Protein AF-A0A1V4T062-F1 (afdb_monomer)

Secondary structure (DSSP, 8-state):
-HHHHHHHHHHSSS---PPPHHHHTTS-S-EEEETTEEEETTPPP--HHHHSEES------TT-EEEEE-GGGS-SSSSB----EEEE--SSEEEETT-EEEE-STTTTTTT-EEE--SS-TT-EEEE-TTEEEEE--SSS-HHHHHHHHT-HHHHHHT-

Nearest PDB structures (foldseek):
  3okg-assembly3_A  TM=7.855E-01  e=4.474E-04  Caldanaerobacter subterraneus subsp. tengcongensis MB4
  5ybb-assembly1_G  TM=7.893E-01  e=7.787E-04  Caldanaerobacter subterraneus subsp. tengcongensis MB4
  7vru-assembly1_C  TM=7.462E-01  e=2.669E-03  Aquipseudomonas alcaligenes
  8vsr-assembly1_D  TM=6.069E-01  e=4.108E-03  Streptococcus pyogenes MGAS315
  2y7h-assembly1_A  TM=6.424E-01  e=4.537E-02  Escherichia coli

Structure (mmCIF, N/CA/C/O backbone):
data_AF-A0A1V4T062-F1
#
_entry.id   AF-A0A1V4T062-F1
#
loop_
_atom_site.group_PDB
_atom_site.id
_atom_site.type_symbol
_atom_site.label_atom_id
_atom_site.label_alt_id
_atom_site.label_comp_id
_atom_site.label_asym_id
_atom_site.label_entity_id
_atom_site.label_seq_id
_atom_site.pdbx_PDB_ins_code
_atom_site.Cartn_x
_atom_site.Cartn_y
_atom_site.Cartn_z
_atom_site.occupancy
_atom_site.B_iso_or_equiv
_atom_site.auth_seq_id
_atom_site.auth_comp_id
_atom_site.auth_asym_id
_atom_site.auth_atom_id
_atom_site.pdbx_PDB_model_num
ATOM 1 N N . GLU A 1 1 ? 27.749 0.751 -28.723 1.00 50.78 1 GLU A N 1
ATOM 2 C CA . GLU A 1 1 ? 29.037 0.107 -28.390 1.00 50.78 1 GLU A CA 1
ATOM 3 C C . GLU A 1 1 ? 29.006 -0.650 -27.051 1.00 50.78 1 GLU A C 1
ATOM 5 O O . GLU A 1 1 ? 28.804 -1.858 -27.088 1.00 50.78 1 GLU A O 1
ATOM 10 N N . GLN A 1 2 ? 29.056 -0.002 -25.874 1.00 43.06 2 GLN A N 1
ATOM 11 C CA . GLN A 1 2 ? 29.143 -0.700 -24.564 1.00 43.06 2 GLN A CA 1
ATOM 12 C C . GLN A 1 2 ? 27.996 -1.687 -24.244 1.00 43.06 2 GLN A C 1
ATOM 14 O O . GLN A 1 2 ? 28.253 -2.774 -23.737 1.00 43.06 2 GLN A O 1
ATOM 19 N N . ARG A 1 3 ? 26.733 -1.378 -24.582 1.00 51.94 3 ARG A N 1
ATOM 20 C CA . ARG A 1 3 ? 25.591 -2.298 -24.350 1.00 51.94 3 ARG A CA 1
ATOM 21 C C . ARG A 1 3 ? 25.576 -3.517 -25.284 1.00 51.94 3 ARG A C 1
ATOM 23 O O . ARG A 1 3 ? 25.078 -4.572 -24.901 1.00 51.94 3 ARG A O 1
ATOM 30 N N . LYS A 1 4 ? 26.135 -3.389 -26.497 1.00 49.31 4 LYS A N 1
ATOM 31 C CA . LYS A 1 4 ? 26.318 -4.516 -27.431 1.00 49.31 4 LYS A CA 1
ATOM 32 C C . LYS A 1 4 ? 27.382 -5.473 -26.894 1.00 49.31 4 LYS A C 1
ATOM 34 O O . LYS A 1 4 ? 27.149 -6.673 -26.903 1.00 49.31 4 LYS A O 1
ATOM 39 N N . ALA A 1 5 ? 28.476 -4.934 -26.352 1.00 47.94 5 ALA A N 1
ATOM 40 C CA . ALA A 1 5 ? 29.515 -5.713 -25.679 1.00 47.94 5 ALA A CA 1
ATOM 41 C C . ALA A 1 5 ? 28.997 -6.402 -24.401 1.00 47.94 5 ALA A C 1
ATOM 43 O O . ALA A 1 5 ? 29.297 -7.567 -24.176 1.00 47.94 5 ALA A O 1
ATOM 44 N N . LEU A 1 6 ? 28.140 -5.735 -23.613 1.00 53.28 6 LEU A N 1
ATOM 45 C CA . LEU A 1 6 ? 27.517 -6.334 -22.424 1.00 53.28 6 LEU A CA 1
ATOM 46 C C . LEU A 1 6 ? 26.553 -7.485 -22.777 1.00 53.28 6 LEU A C 1
ATOM 48 O O . LEU A 1 6 ? 26.544 -8.509 -22.103 1.00 53.28 6 LEU A O 1
ATOM 52 N N . ARG A 1 7 ? 25.777 -7.348 -23.865 1.00 51.81 7 ARG A N 1
ATOM 53 C CA . ARG A 1 7 ? 24.938 -8.435 -24.409 1.00 51.81 7 ARG A CA 1
ATOM 54 C C . ARG A 1 7 ? 25.773 -9.582 -24.982 1.00 51.81 7 ARG A C 1
ATOM 56 O O . ARG A 1 7 ? 25.385 -10.731 -24.810 1.00 51.81 7 ARG A O 1
ATOM 63 N N . LEU A 1 8 ? 26.906 -9.292 -25.624 1.00 50.72 8 LEU A N 1
ATOM 64 C CA . LEU A 1 8 ? 27.827 -10.323 -26.114 1.00 50.72 8 LEU A CA 1
ATOM 65 C C . LEU A 1 8 ? 28.462 -11.108 -24.952 1.00 50.72 8 LEU A C 1
ATOM 67 O O . LEU A 1 8 ? 28.535 -12.327 -25.009 1.00 50.72 8 LEU A O 1
ATOM 71 N N . ASN A 1 9 ? 28.824 -10.426 -23.862 1.00 53.19 9 ASN A N 1
ATOM 72 C CA . ASN A 1 9 ? 29.382 -11.065 -22.666 1.00 53.19 9 ASN A CA 1
ATOM 73 C C . ASN A 1 9 ? 28.344 -11.870 -21.866 1.00 53.19 9 ASN A C 1
ATOM 75 O O . ASN A 1 9 ? 28.709 -12.834 -21.214 1.00 53.19 9 ASN A O 1
ATOM 79 N N . ALA A 1 10 ? 27.057 -11.508 -21.920 1.00 54.12 10 ALA A N 1
ATOM 80 C CA . ALA A 1 10 ? 25.976 -12.281 -21.294 1.00 54.12 10 ALA A CA 1
ATOM 81 C C . ALA A 1 10 ? 25.499 -13.478 -22.144 1.00 54.12 10 ALA A C 1
ATOM 83 O O . ALA A 1 10 ? 24.711 -14.296 -21.676 1.00 54.12 10 ALA A O 1
ATOM 84 N N . THR A 1 11 ? 25.930 -13.552 -23.406 1.00 53.94 11 THR A N 1
ATOM 85 C CA . THR A 1 11 ? 25.586 -14.633 -24.347 1.00 53.94 11 THR A CA 1
ATOM 86 C C . THR A 1 11 ? 26.755 -15.585 -24.606 1.00 53.94 11 THR A C 1
ATOM 88 O O . THR A 1 11 ? 26.573 -16.593 -25.287 1.00 53.94 11 THR A O 1
ATOM 91 N N . GLY A 1 12 ? 27.934 -15.289 -24.050 1.00 55.28 12 GLY A N 1
ATOM 92 C CA . GLY A 1 12 ? 29.118 -16.136 -24.089 1.00 55.28 12 GLY A CA 1
ATOM 93 C C . GLY A 1 12 ? 29.298 -16.889 -22.775 1.00 55.28 12 GLY A C 1
ATOM 94 O O . GLY A 1 12 ? 29.500 -16.266 -21.742 1.00 55.28 12 GLY A O 1
ATOM 95 N N . GLU A 1 13 ? 29.268 -18.217 -22.886 1.00 55.22 13 GLU A N 1
ATOM 96 C CA . GLU A 1 13 ? 29.555 -19.237 -21.865 1.00 55.22 13 GLU A CA 1
ATOM 97 C C . GLU A 1 13 ? 28.408 -19.531 -20.869 1.00 55.22 13 GLU A C 1
ATOM 99 O O . GLU A 1 13 ? 28.089 -18.774 -19.960 1.00 55.22 13 GLU A O 1
ATOM 104 N N . ASP A 1 14 ? 27.799 -20.701 -21.103 1.00 56.97 14 ASP A N 1
ATOM 105 C CA . ASP A 1 14 ? 26.841 -21.461 -20.292 1.00 56.97 14 ASP A CA 1
ATOM 106 C C . ASP A 1 14 ? 25.381 -20.975 -20.183 1.00 56.97 14 ASP A C 1
ATOM 108 O O . ASP A 1 14 ? 24.949 -20.279 -19.269 1.00 56.97 14 ASP A O 1
ATOM 112 N N . GLY A 1 15 ? 24.545 -21.511 -21.083 1.00 62.88 15 GLY A N 1
ATOM 113 C CA . GLY A 1 15 ? 23.144 -21.813 -20.762 1.00 62.88 15 GLY A CA 1
ATOM 114 C C . GLY A 1 15 ? 22.142 -20.660 -20.814 1.00 62.88 15 GLY A C 1
ATOM 115 O O . GLY A 1 15 ? 20.989 -20.866 -20.428 1.00 62.88 15 GLY A O 1
ATOM 116 N N . TYR A 1 16 ? 22.515 -19.478 -21.318 1.00 71.75 16 TYR A N 1
ATOM 117 C CA . TYR A 1 16 ? 21.559 -18.382 -21.497 1.00 71.75 16 TYR A CA 1
ATOM 118 C C . TYR A 1 16 ? 20.459 -18.769 -22.495 1.00 71.75 16 TYR A C 1
ATOM 120 O O . TYR A 1 16 ? 20.639 -18.757 -23.715 1.00 71.75 16 TYR A O 1
ATOM 128 N N . LYS A 1 17 ? 19.283 -19.100 -21.961 1.00 81.56 17 LYS A N 1
ATOM 129 C CA . LYS A 1 17 ? 18.060 -19.281 -22.733 1.00 81.56 17 LYS A CA 1
ATOM 130 C C . LYS A 1 17 ? 17.251 -17.989 -22.618 1.00 81.56 17 LYS A C 1
ATOM 132 O O . LYS A 1 17 ? 16.820 -17.663 -21.510 1.00 81.56 17 LYS A O 1
ATOM 137 N N . PRO A 1 18 ? 17.040 -17.238 -23.716 1.00 81.50 18 PRO A N 1
ATOM 138 C CA . PRO A 1 18 ? 16.213 -16.044 -23.653 1.00 81.50 18 PRO A CA 1
ATOM 139 C C . PRO A 1 18 ? 14.804 -16.418 -23.192 1.00 81.50 18 PRO A C 1
ATOM 141 O O . PRO A 1 18 ? 14.346 -17.548 -23.399 1.00 81.50 18 PRO A O 1
ATOM 144 N N . LEU A 1 19 ? 14.104 -15.449 -22.600 1.00 87.31 19 LEU A N 1
ATOM 145 C CA . LEU A 1 19 ? 12.691 -15.622 -22.282 1.00 87.31 19 LEU A CA 1
ATOM 146 C C . LEU A 1 19 ? 11.924 -16.081 -23.538 1.00 87.31 19 LEU A C 1
ATOM 148 O O . LEU A 1 19 ? 12.264 -15.650 -24.653 1.00 87.31 19 LEU A O 1
ATOM 152 N N . PRO A 1 20 ? 10.898 -16.938 -23.380 1.00 92.94 20 PRO A N 1
ATOM 153 C CA . PRO A 1 20 ? 10.052 -17.352 -24.490 1.00 92.94 20 PRO A CA 1
ATOM 154 C C . PRO A 1 20 ? 9.576 -16.147 -25.301 1.00 92.94 20 PRO A C 1
ATOM 156 O O . PRO A 1 20 ? 9.335 -15.073 -24.751 1.00 92.94 20 PRO A O 1
ATOM 159 N N . GLU A 1 21 ? 9.442 -16.314 -26.614 1.00 90.56 21 GLU A N 1
ATOM 160 C CA . GLU A 1 21 ? 8.994 -15.239 -27.506 1.00 90.56 21 GLU A CA 1
ATOM 161 C C . GLU A 1 21 ? 7.662 -14.628 -27.058 1.00 90.56 21 GLU A C 1
ATOM 163 O O . GLU A 1 21 ? 7.538 -13.409 -27.027 1.00 90.56 21 GLU A O 1
ATOM 168 N N . SER A 1 22 ? 6.732 -15.464 -26.587 1.00 93.62 22 SER A N 1
ATOM 169 C CA . SER A 1 22 ? 5.448 -15.025 -26.035 1.00 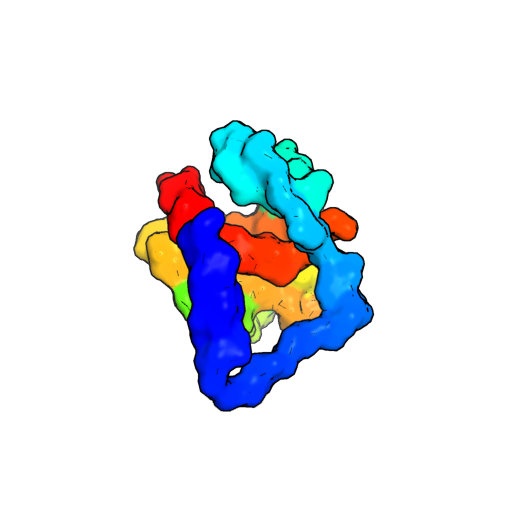93.62 22 SER A CA 1
ATOM 170 C C . SER A 1 22 ? 5.578 -14.084 -24.837 1.00 93.62 22 SER A C 1
ATOM 172 O O . SER A 1 22 ? 4.719 -13.235 -24.654 1.00 93.62 22 SER A O 1
ATOM 174 N N . VAL A 1 23 ? 6.638 -14.218 -24.034 1.00 89.56 23 VAL A N 1
ATOM 175 C CA . VAL A 1 23 ? 6.920 -13.330 -22.897 1.00 89.56 23 VAL A CA 1
ATOM 176 C C . VAL A 1 23 ? 7.648 -12.079 -23.370 1.00 89.56 23 VAL A C 1
ATOM 178 O O . VAL A 1 23 ? 7.323 -10.984 -22.930 1.00 89.56 23 VAL A O 1
ATOM 181 N N . ARG A 1 24 ? 8.617 -12.214 -24.285 1.00 88.75 24 ARG A N 1
ATOM 182 C CA . ARG A 1 24 ? 9.355 -11.065 -24.835 1.00 88.75 24 ARG A CA 1
ATOM 183 C C . ARG A 1 24 ? 8.432 -10.084 -25.552 1.00 88.75 24 ARG A C 1
ATOM 185 O O . ARG A 1 24 ? 8.609 -8.887 -25.391 1.00 88.75 24 ARG A O 1
ATOM 192 N N . ALA A 1 25 ? 7.430 -10.592 -26.267 1.00 89.88 25 ALA A N 1
ATOM 193 C CA . ALA A 1 25 ? 6.427 -9.783 -26.953 1.00 89.88 25 ALA A CA 1
ATOM 194 C C . ALA A 1 25 ? 5.520 -8.965 -26.007 1.00 89.88 25 ALA A C 1
ATOM 196 O O . ALA A 1 25 ? 4.796 -8.096 -26.481 1.00 89.88 25 ALA A O 1
ATOM 197 N N . LEU A 1 26 ? 5.544 -9.221 -24.689 1.00 88.56 26 LEU A N 1
ATOM 198 C CA . LEU A 1 26 ? 4.795 -8.434 -23.698 1.00 88.56 26 LEU A CA 1
ATOM 199 C C . LEU A 1 26 ? 5.482 -7.109 -23.335 1.00 88.56 26 LEU A C 1
ATOM 201 O O . LEU A 1 26 ? 4.872 -6.283 -22.660 1.00 88.56 26 LEU A O 1
ATOM 205 N N . PHE A 1 27 ? 6.740 -6.909 -23.738 1.00 87.94 27 PHE A N 1
ATOM 206 C CA . PHE A 1 27 ? 7.534 -5.737 -23.377 1.00 87.94 27 PHE A CA 1
ATOM 207 C C . PHE A 1 27 ? 7.974 -4.967 -24.627 1.00 87.94 27 PHE A C 1
ATOM 209 O O . PHE A 1 27 ? 8.253 -5.595 -25.650 1.00 87.94 27 PHE A O 1
ATOM 216 N N . PRO A 1 28 ? 8.100 -3.629 -24.551 1.00 89.25 28 PRO A N 1
ATOM 217 C CA . PRO A 1 28 ? 8.717 -2.844 -25.616 1.00 89.25 28 PRO A CA 1
ATOM 218 C C . PRO A 1 28 ? 10.148 -3.322 -25.895 1.00 89.25 28 PRO A C 1
ATOM 220 O O . PRO A 1 28 ? 10.895 -3.660 -24.971 1.00 89.25 28 PRO A O 1
ATOM 223 N N . ASP A 1 29 ? 10.549 -3.333 -27.165 1.00 89.38 29 ASP A N 1
ATOM 224 C CA . ASP A 1 29 ? 11.902 -3.704 -27.593 1.00 89.38 29 ASP A CA 1
ATOM 225 C C . ASP A 1 29 ? 12.846 -2.494 -27.738 1.00 89.38 29 ASP A C 1
ATOM 227 O O . ASP A 1 29 ? 14.060 -2.670 -27.911 1.00 89.38 29 ASP A O 1
ATOM 231 N N . ALA A 1 30 ? 12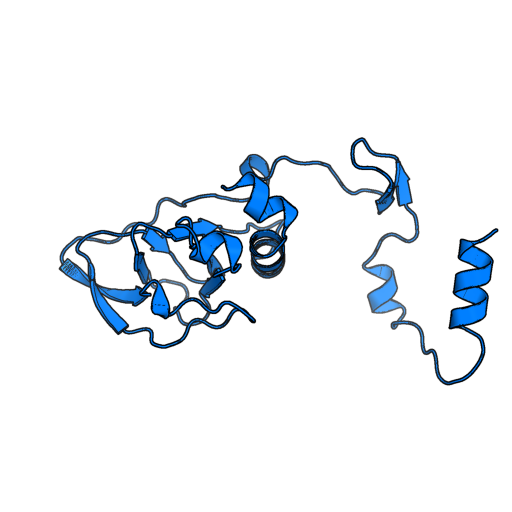.311 -1.282 -27.569 1.00 92.06 30 ALA A N 1
ATOM 232 C CA . ALA A 1 30 ? 13.027 -0.015 -27.610 1.00 92.06 30 ALA A CA 1
ATOM 233 C C . ALA A 1 30 ? 12.776 0.858 -26.365 1.00 92.06 30 ALA A C 1
ATOM 235 O O . ALA A 1 30 ? 11.905 0.597 -25.533 1.00 92.06 30 ALA A O 1
ATOM 236 N N . PHE A 1 31 ? 13.609 1.890 -26.228 1.00 93.44 31 PHE A N 1
ATOM 237 C CA . PHE A 1 31 ? 13.539 2.899 -25.174 1.00 93.44 31 PHE A CA 1
ATOM 238 C C . PHE A 1 31 ? 13.523 4.288 -25.813 1.00 93.44 31 PHE A C 1
ATOM 240 O O . PHE A 1 31 ? 14.168 4.494 -26.843 1.00 93.44 31 PHE A O 1
ATOM 247 N N . GLU A 1 32 ? 12.878 5.240 -25.152 1.00 94.25 32 GLU A N 1
ATOM 248 C CA . GLU A 1 32 ? 12.835 6.654 -25.518 1.00 94.25 32 GLU A CA 1
ATOM 249 C C . GLU A 1 32 ? 13.296 7.543 -24.353 1.00 94.25 32 GLU A C 1
ATOM 251 O O . GLU A 1 32 ? 13.308 7.124 -23.192 1.00 94.25 32 GLU A O 1
ATOM 256 N N . GLU A 1 33 ? 13.744 8.759 -24.662 1.00 93.94 33 GLU A N 1
ATOM 257 C CA . GLU A 1 33 ? 14.183 9.726 -23.654 1.00 93.94 33 GLU A CA 1
ATOM 258 C C . GLU A 1 33 ? 12.977 10.492 -23.091 1.00 93.94 33 GLU A C 1
ATOM 260 O O . GLU A 1 33 ? 12.141 10.999 -23.835 1.00 93.94 33 GLU A O 1
ATOM 265 N N . SER A 1 34 ? 12.898 10.580 -21.764 1.00 90.56 34 SER A N 1
ATOM 266 C CA . SER A 1 34 ? 11.872 11.315 -21.023 1.00 90.56 34 SER A CA 1
ATOM 267 C C . SER A 1 34 ? 12.511 12.249 -19.992 1.00 90.56 34 SER A C 1
ATOM 269 O O . SER A 1 34 ? 13.719 12.200 -19.752 1.00 90.56 34 SER A O 1
ATOM 271 N N . GLU A 1 35 ? 11.696 13.053 -19.308 1.00 88.62 35 GLU A N 1
ATOM 272 C CA . GLU A 1 35 ? 12.152 13.923 -18.211 1.00 88.62 35 GLU A CA 1
ATOM 273 C C . GLU A 1 35 ? 12.793 13.150 -17.041 1.00 88.62 35 GLU A C 1
ATOM 275 O O . GLU A 1 35 ? 13.593 13.712 -16.297 1.00 88.62 35 GLU A O 1
ATOM 280 N N . LEU A 1 36 ? 12.483 11.855 -16.890 1.00 84.75 36 LEU A N 1
ATOM 281 C CA . LEU A 1 36 ? 13.081 10.964 -15.885 1.00 84.75 36 LEU A CA 1
ATOM 282 C C . LEU A 1 36 ? 14.228 10.103 -16.451 1.00 84.75 36 LEU A C 1
ATOM 284 O O . LEU A 1 36 ? 14.688 9.167 -15.796 1.00 84.75 36 LEU A O 1
ATOM 288 N N . GLY A 1 37 ? 14.696 10.406 -17.665 1.00 90.12 37 GLY A N 1
ATOM 289 C CA . GLY A 1 37 ? 15.704 9.638 -18.392 1.00 90.12 37 GLY A CA 1
ATOM 290 C C . GLY A 1 37 ? 15.097 8.614 -19.354 1.00 90.12 37 GLY A C 1
ATOM 291 O O . GLY A 1 37 ? 13.974 8.772 -19.830 1.00 90.12 37 GLY A O 1
ATOM 292 N N . TRP A 1 38 ? 15.861 7.568 -19.673 1.00 92.12 38 TRP A N 1
ATOM 293 C CA . TRP A 1 38 ? 15.466 6.551 -20.653 1.00 92.12 38 TRP A CA 1
ATOM 294 C C . TRP A 1 38 ? 14.400 5.607 -20.091 1.00 92.12 38 TRP A C 1
ATOM 296 O O . TRP A 1 38 ? 14.675 4.848 -19.160 1.00 92.12 38 TRP A O 1
ATOM 306 N N . VAL A 1 39 ? 13.221 5.601 -20.705 1.00 92.38 39 VAL A N 1
ATOM 307 C CA . VAL A 1 39 ? 12.084 4.734 -20.355 1.00 92.38 39 VAL A CA 1
ATOM 308 C C . VAL A 1 39 ? 11.733 3.820 -21.531 1.00 92.38 39 VAL A C 1
ATOM 310 O O . VAL A 1 39 ? 12.108 4.135 -22.661 1.00 92.38 39 VAL A O 1
ATOM 313 N N . PRO A 1 40 ? 11.082 2.663 -21.316 1.00 92.81 40 PRO A N 1
ATOM 314 C CA . PRO A 1 40 ? 10.634 1.836 -22.432 1.00 92.81 40 PRO A CA 1
ATOM 315 C C . PRO A 1 40 ? 9.642 2.605 -23.311 1.00 92.81 40 PRO A C 1
ATOM 317 O O . PRO A 1 40 ? 8.833 3.378 -22.800 1.00 92.81 40 PRO A O 1
ATOM 320 N N . GLU A 1 41 ? 9.705 2.385 -24.622 1.00 92.88 41 GLU A N 1
ATOM 321 C CA . GLU A 1 41 ? 8.848 3.088 -25.581 1.00 92.88 41 GLU A CA 1
ATOM 322 C C . GLU A 1 41 ? 7.358 2.922 -25.231 1.00 92.88 41 GLU A C 1
ATOM 324 O O . GLU A 1 41 ? 6.889 1.819 -24.929 1.00 92.88 41 GLU A O 1
ATOM 329 N N . GLY A 1 42 ? 6.616 4.035 -25.240 1.00 89.88 42 GLY A N 1
ATOM 330 C CA . GLY A 1 42 ? 5.184 4.063 -24.939 1.00 89.88 42 GLY A CA 1
ATOM 331 C C . GLY A 1 42 ? 4.843 4.186 -23.451 1.00 89.88 42 GLY A C 1
ATOM 332 O O . GLY A 1 42 ? 3.661 4.172 -23.091 1.00 89.88 42 GLY A O 1
ATOM 333 N N . TRP A 1 43 ? 5.837 4.321 -22.568 1.00 90.31 43 TRP A N 1
ATOM 334 C CA . TRP A 1 43 ? 5.598 4.590 -21.151 1.00 90.31 43 TRP A CA 1
ATOM 335 C C . TRP A 1 43 ? 5.218 6.055 -20.924 1.00 90.31 43 TRP A C 1
ATOM 337 O O . TRP A 1 43 ? 5.949 6.978 -21.269 1.00 90.31 43 TRP A O 1
ATOM 347 N N . GLY A 1 44 ? 4.069 6.276 -20.283 1.00 86.94 44 GLY A N 1
ATOM 348 C CA . GLY A 1 44 ? 3.620 7.608 -19.885 1.00 86.94 44 GLY A CA 1
ATOM 349 C C . GLY A 1 44 ? 4.068 7.973 -18.470 1.00 86.94 44 GLY A C 1
ATOM 350 O O . GLY A 1 44 ? 3.950 7.163 -17.550 1.00 86.94 44 GLY A O 1
ATOM 351 N N . LEU A 1 45 ? 4.503 9.218 -18.277 1.00 89.38 45 LEU A N 1
ATOM 352 C CA . LEU A 1 45 ? 4.792 9.770 -16.953 1.00 89.38 45 LEU A CA 1
ATOM 353 C C . LEU A 1 45 ? 3.503 10.220 -16.258 1.00 89.38 45 LEU A C 1
ATOM 355 O O . LEU A 1 45 ? 2.665 10.900 -16.852 1.00 89.38 45 LEU A O 1
ATOM 359 N N . LYS A 1 46 ? 3.346 9.846 -14.985 1.00 90.06 46 LYS A N 1
ATOM 360 C CA . LYS A 1 46 ? 2.232 10.273 -14.130 1.00 90.06 46 LYS A CA 1
ATOM 361 C C . LYS A 1 46 ? 2.690 10.483 -12.694 1.00 90.06 46 LYS A C 1
ATOM 363 O O . LYS A 1 46 ? 3.517 9.725 -12.192 1.00 90.06 46 LYS A O 1
ATOM 368 N N . ALA A 1 47 ? 2.097 11.466 -12.020 1.00 90.25 47 ALA A N 1
ATOM 369 C CA . ALA A 1 47 ? 2.242 11.610 -10.579 1.00 90.25 47 ALA A CA 1
ATOM 370 C C . ALA A 1 47 ? 1.570 10.433 -9.858 1.00 90.25 47 ALA A C 1
ATOM 372 O O . ALA A 1 47 ? 0.522 9.946 -10.288 1.00 90.25 47 ALA A O 1
ATOM 373 N N . VAL A 1 48 ? 2.136 9.998 -8.728 1.00 89.38 48 VAL A N 1
ATOM 374 C CA . VAL A 1 48 ? 1.581 8.886 -7.935 1.00 89.38 48 VAL A CA 1
ATOM 375 C C . VAL A 1 48 ? 0.135 9.169 -7.515 1.00 89.38 48 VAL A C 1
ATOM 377 O O . VAL A 1 48 ? -0.706 8.280 -7.604 1.00 89.38 48 VAL A O 1
ATOM 380 N N . SER A 1 49 ? -0.180 10.415 -7.147 1.00 87.31 49 SER A N 1
ATOM 381 C CA . SER A 1 49 ? -1.539 10.850 -6.789 1.00 87.31 49 SER A CA 1
ATOM 382 C C . SER A 1 49 ? -2.572 10.650 -7.899 1.00 87.31 49 SER A C 1
ATOM 384 O O . SER A 1 49 ? -3.752 10.483 -7.603 1.00 87.31 49 SER A O 1
ATOM 386 N N . ASP A 1 50 ? -2.131 10.664 -9.157 1.00 91.06 50 ASP A N 1
ATOM 387 C CA . ASP A 1 50 ? -2.987 10.501 -10.3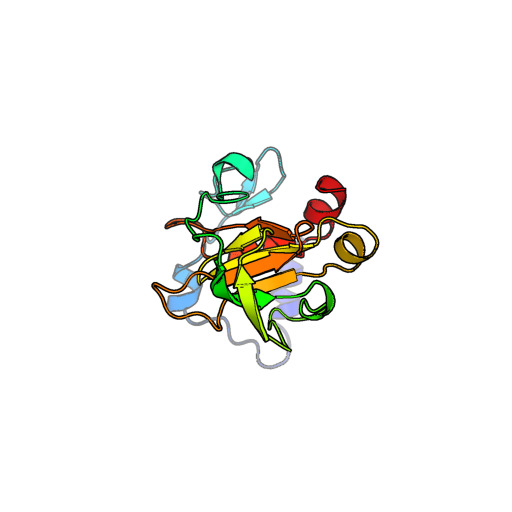35 1.00 91.06 50 ASP A CA 1
ATOM 388 C C . ASP A 1 50 ? -2.983 9.052 -10.841 1.00 91.06 50 ASP A C 1
ATOM 390 O O . ASP A 1 50 ? -3.827 8.652 -11.647 1.00 91.06 50 ASP A O 1
ATOM 394 N N . ALA A 1 51 ? -1.991 8.269 -10.410 1.00 93.56 51 ALA A N 1
ATOM 395 C CA . ALA A 1 51 ? -1.750 6.910 -10.864 1.00 93.56 51 ALA A CA 1
ATOM 396 C C . ALA A 1 51 ? -2.396 5.861 -9.951 1.00 93.56 51 ALA A C 1
ATOM 398 O O . ALA A 1 51 ? -2.831 4.827 -10.454 1.00 93.56 51 ALA A O 1
ATOM 399 N N . ILE A 1 52 ? -2.481 6.117 -8.643 1.00 95.56 52 ILE A N 1
ATOM 400 C CA . ILE A 1 52 ? -3.053 5.208 -7.639 1.00 95.56 52 ILE A CA 1
ATOM 401 C C . ILE A 1 52 ? -3.987 5.960 -6.686 1.00 95.56 52 ILE A C 1
ATOM 403 O O . ILE A 1 52 ? -3.931 7.181 -6.571 1.00 95.56 52 ILE A O 1
ATOM 407 N N . THR A 1 53 ? -4.838 5.233 -5.960 1.00 97.00 53 THR A N 1
ATOM 408 C CA . THR A 1 53 ? -5.680 5.840 -4.921 1.00 97.00 53 THR A CA 1
ATOM 409 C C . THR A 1 53 ? -4.975 5.776 -3.570 1.00 97.00 53 THR A C 1
ATOM 411 O O . THR A 1 53 ? -4.668 4.694 -3.074 1.00 97.00 53 THR A O 1
ATOM 414 N N . VAL A 1 54 ? -4.754 6.936 -2.951 1.00 95.88 54 VAL A N 1
ATOM 415 C CA . VAL A 1 54 ? -4.187 7.052 -1.600 1.00 95.88 54 VAL A CA 1
ATOM 416 C C . VAL A 1 54 ? -5.313 7.278 -0.593 1.00 95.88 54 VAL A C 1
ATOM 418 O O . VAL A 1 54 ? -6.133 8.178 -0.759 1.00 95.88 54 VAL A O 1
ATOM 421 N N . ASN A 1 55 ? -5.339 6.473 0.468 1.00 96.56 55 ASN A N 1
ATOM 422 C CA . ASN A 1 55 ? -6.353 6.456 1.522 1.00 96.56 55 ASN A CA 1
ATOM 423 C C . ASN A 1 55 ? -7.793 6.378 0.970 1.00 96.56 55 ASN A C 1
ATOM 425 O O . ASN A 1 55 ? -8.590 7.300 1.191 1.00 96.56 55 ASN A O 1
ATOM 429 N N . PRO A 1 56 ? -8.148 5.291 0.249 1.00 96.81 56 PRO A N 1
ATOM 430 C CA . PRO A 1 56 ? -9.488 5.104 -0.295 1.00 96.81 56 PRO A CA 1
ATOM 431 C C . PRO A 1 56 ? -10.569 5.217 0.788 1.00 96.81 56 PRO A C 1
ATOM 433 O O . PRO A 1 56 ? -10.412 4.801 1.940 1.00 96.81 56 PRO A O 1
ATOM 436 N N . LYS A 1 57 ? -11.719 5.784 0.414 1.00 96.44 57 LYS A N 1
ATOM 437 C CA . LYS A 1 57 ? -12.867 5.911 1.317 1.00 96.44 57 LYS A CA 1
ATOM 438 C C . LYS A 1 57 ? -13.608 4.581 1.417 1.00 96.44 57 LYS A C 1
ATOM 440 O O . LYS A 1 57 ? -14.503 4.312 0.627 1.00 96.44 57 LYS A O 1
ATOM 445 N N . VAL A 1 58 ? -13.292 3.807 2.448 1.00 97.38 58 VAL A N 1
ATOM 446 C CA . VAL A 1 58 ? -13.976 2.543 2.761 1.00 97.38 58 VAL A CA 1
ATOM 447 C C . VAL A 1 58 ? -15.013 2.743 3.872 1.00 97.38 58 VAL A C 1
ATOM 449 O O . VAL A 1 58 ? -14.809 3.541 4.797 1.00 97.38 58 VAL A O 1
ATOM 452 N N . LYS A 1 59 ? -16.150 2.040 3.812 1.00 97.12 59 LYS A N 1
ATOM 453 C CA . LYS A 1 59 ? -17.190 2.081 4.855 1.00 97.12 59 LYS A CA 1
ATOM 454 C C . LYS A 1 59 ? -16.984 0.945 5.859 1.00 97.12 59 LYS A C 1
ATOM 456 O O . LYS A 1 59 ? -16.921 -0.211 5.477 1.00 97.12 59 LYS A O 1
ATOM 461 N N . LEU A 1 60 ? -16.934 1.287 7.145 1.00 97.50 60 LEU A N 1
ATOM 462 C CA . LEU A 1 60 ? -16.965 0.334 8.256 1.00 97.50 60 LEU A CA 1
ATOM 463 C C . LEU A 1 60 ? -17.656 1.007 9.443 1.00 97.50 60 LEU A C 1
ATOM 465 O O . LEU A 1 60 ? -17.284 2.120 9.831 1.00 97.50 60 LEU A O 1
ATOM 469 N N . THR A 1 61 ? -18.695 0.371 9.975 1.00 97.75 61 THR A N 1
ATOM 470 C CA . THR A 1 61 ? -19.517 0.930 11.054 1.00 97.75 61 THR A CA 1
ATOM 471 C C . THR A 1 61 ? -18.829 0.724 12.401 1.00 97.75 61 THR A C 1
ATOM 473 O O . THR A 1 61 ? -18.239 -0.323 12.659 1.00 97.75 61 THR A O 1
ATOM 476 N N . LYS A 1 62 ? -18.868 1.735 13.281 1.00 97.50 62 LYS A N 1
ATOM 477 C CA . LYS A 1 62 ? -18.308 1.604 14.635 1.00 97.50 62 LYS A CA 1
ATOM 478 C C . LYS A 1 62 ? -18.993 0.461 15.385 1.00 97.50 62 LYS A C 1
ATOM 480 O O . LYS A 1 62 ? -20.211 0.328 15.325 1.00 97.50 62 LYS A O 1
ATOM 485 N N . GLY A 1 63 ? -18.206 -0.332 16.101 1.00 97.88 63 GLY A N 1
ATOM 486 C CA . GLY A 1 63 ? -18.669 -1.520 16.816 1.00 97.88 63 GLY A CA 1
ATOM 487 C C . GLY A 1 63 ? -18.723 -2.793 15.966 1.00 97.88 63 GLY A C 1
ATOM 488 O O . GLY A 1 63 ? -18.784 -3.876 16.540 1.00 97.88 63 GLY A O 1
ATOM 489 N N . THR A 1 64 ? -18.643 -2.704 14.632 1.00 98.19 64 THR A N 1
ATOM 490 C CA . THR A 1 64 ? -18.565 -3.888 13.764 1.00 98.19 64 THR A CA 1
ATOM 491 C C . THR A 1 64 ? -17.275 -4.651 14.037 1.00 98.19 64 THR A C 1
ATOM 493 O O . THR A 1 64 ? -16.192 -4.071 13.973 1.00 98.19 64 THR A O 1
ATOM 496 N N . VAL A 1 65 ? -17.381 -5.945 14.340 1.00 98.38 65 VAL A N 1
ATOM 497 C CA . VAL A 1 65 ? -16.216 -6.829 14.461 1.00 98.38 65 VAL A CA 1
ATOM 498 C C . VAL A 1 65 ? -15.667 -7.100 13.065 1.00 98.38 65 VAL A C 1
ATOM 500 O O . VAL A 1 65 ? -16.406 -7.533 12.186 1.00 98.38 65 VAL A O 1
ATOM 503 N N . ALA A 1 66 ? -14.386 -6.809 12.862 1.00 98.38 66 ALA A N 1
ATOM 5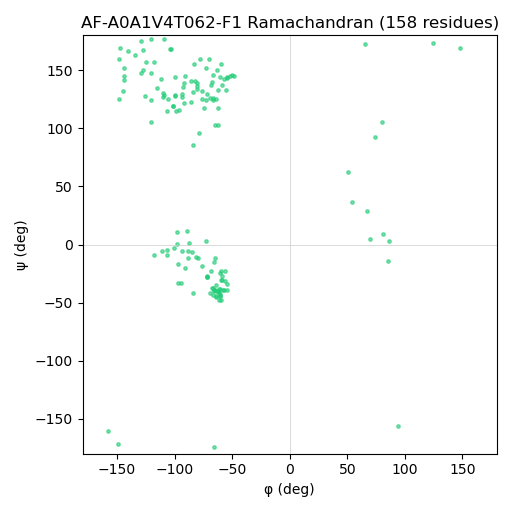04 C CA . ALA A 1 66 ? -13.699 -6.998 11.591 1.00 98.38 66 ALA A CA 1
ATOM 505 C C . ALA A 1 66 ? -12.225 -7.358 11.818 1.00 98.38 66 ALA A C 1
ATOM 507 O O . ALA A 1 66 ? -11.710 -7.235 12.938 1.00 98.38 66 ALA A O 1
ATOM 508 N N . LYS A 1 67 ? -11.534 -7.782 10.752 1.00 98.56 67 LYS A N 1
ATOM 509 C CA . LYS A 1 67 ? -10.096 -8.062 10.807 1.00 98.56 67 LYS A CA 1
ATOM 510 C C . LYS A 1 67 ? -9.320 -6.791 11.156 1.00 98.56 67 LYS A C 1
ATOM 512 O O . LYS A 1 67 ? -9.551 -5.730 10.577 1.00 98.56 67 LYS A O 1
ATOM 517 N N . PHE A 1 68 ? -8.394 -6.925 12.096 1.00 98.62 68 PHE A N 1
ATOM 518 C CA . PHE A 1 68 ? -7.556 -5.864 12.623 1.00 98.62 68 PHE A CA 1
ATOM 519 C C . PHE A 1 68 ? -6.075 -6.165 12.397 1.00 98.62 68 PHE A C 1
ATOM 521 O O . PHE A 1 68 ? -5.565 -7.184 12.877 1.00 98.62 68 PHE A O 1
ATOM 528 N N . VAL A 1 69 ? -5.387 -5.228 11.744 1.00 98.56 69 VAL A N 1
ATOM 529 C CA . VAL A 1 69 ? -3.938 -5.257 11.521 1.00 98.56 69 VAL A CA 1
ATOM 530 C C . VAL A 1 69 ? -3.259 -4.231 12.427 1.00 98.56 69 VAL A C 1
ATOM 532 O O . VAL A 1 69 ? -3.449 -3.019 12.299 1.00 98.56 69 VAL A O 1
ATOM 535 N N . ASP A 1 70 ? -2.451 -4.725 13.360 1.00 97.12 70 ASP A N 1
ATOM 536 C CA . ASP A 1 70 ? -1.608 -3.894 14.220 1.00 97.12 70 ASP A CA 1
ATOM 537 C C . ASP A 1 70 ? -0.360 -3.416 13.454 1.00 97.12 70 ASP A C 1
ATOM 539 O O . ASP A 1 70 ? 0.080 -4.042 12.495 1.00 97.12 70 ASP A O 1
ATOM 543 N N . MET A 1 71 ? 0.288 -2.345 13.908 1.00 96.06 71 MET A N 1
ATOM 544 C CA . MET A 1 71 ? 1.580 -1.914 13.379 1.00 96.06 71 MET A CA 1
ATOM 545 C C . MET A 1 71 ? 2.632 -3.030 13.426 1.00 96.06 71 MET A C 1
ATOM 547 O O . MET A 1 71 ? 3.491 -3.092 12.548 1.00 96.06 71 MET A O 1
ATOM 551 N N . LYS A 1 72 ? 2.610 -3.917 14.431 1.00 96.00 72 LYS A N 1
ATOM 552 C CA . LYS A 1 72 ? 3.568 -5.038 14.513 1.00 96.00 72 LYS A CA 1
ATOM 553 C C . LYS A 1 72 ? 3.383 -6.107 13.426 1.00 96.00 72 LYS A C 1
ATOM 555 O O . LYS A 1 72 ? 4.353 -6.787 13.128 1.00 96.00 72 LYS A O 1
ATOM 560 N N . ALA A 1 73 ? 2.188 -6.205 12.845 1.00 97.38 73 ALA A N 1
ATOM 561 C CA . ALA A 1 73 ? 1.827 -7.214 11.851 1.00 97.38 73 ALA A CA 1
ATOM 562 C C . ALA A 1 73 ? 2.398 -6.925 10.453 1.00 97.38 73 ALA A C 1
ATOM 564 O O . ALA A 1 73 ? 2.462 -7.821 9.615 1.00 97.38 73 ALA A O 1
ATOM 565 N N . LEU A 1 74 ? 2.807 -5.678 10.183 1.00 97.44 74 LEU A N 1
ATOM 566 C CA . LEU A 1 74 ? 3.450 -5.344 8.915 1.00 97.44 74 LEU A CA 1
ATOM 567 C C . LEU A 1 74 ? 4.908 -5.832 8.899 1.00 97.44 74 LEU A C 1
ATOM 569 O O . LEU A 1 74 ? 5.663 -5.524 9.826 1.00 97.44 74 LEU A O 1
ATOM 573 N N . PRO A 1 75 ? 5.357 -6.517 7.842 1.00 96.88 75 PRO A N 1
ATOM 574 C CA . PRO A 1 75 ? 6.733 -6.975 7.752 1.00 96.88 75 PRO A CA 1
ATOM 575 C C . PRO A 1 75 ? 7.679 -5.874 7.243 1.00 96.88 75 PRO A C 1
ATOM 577 O O . PRO A 1 75 ? 7.293 -4.966 6.501 1.00 96.88 75 PRO A O 1
ATOM 580 N N . THR A 1 76 ? 8.961 -5.980 7.595 1.00 94.69 76 THR A N 1
ATOM 581 C CA . THR A 1 76 ? 10.047 -5.156 7.025 1.00 94.69 76 THR A CA 1
ATOM 582 C C . THR A 1 76 ? 10.663 -5.775 5.761 1.00 94.69 76 THR A C 1
ATOM 584 O O . THR A 1 76 ? 11.403 -5.108 5.047 1.00 94.69 76 THR A O 1
ATOM 587 N N . SER A 1 77 ? 10.338 -7.036 5.460 1.00 93.69 77 SER A N 1
ATOM 588 C CA . SER A 1 77 ? 10.777 -7.799 4.282 1.00 93.69 77 SER A CA 1
ATOM 589 C C . SER A 1 77 ? 9.648 -8.717 3.800 1.00 93.69 77 SER A C 1
ATOM 591 O O . SER A 1 77 ? 8.946 -9.287 4.628 1.00 93.69 77 SER A O 1
ATOM 593 N N . GLY A 1 78 ? 9.459 -8.878 2.484 1.00 94.25 78 GLY A N 1
ATOM 594 C CA . GLY A 1 78 ? 8.303 -9.616 1.935 1.00 94.25 78 GLY A CA 1
ATOM 595 C C . GLY A 1 78 ? 6.973 -8.917 2.243 1.00 94.25 78 GLY A C 1
ATOM 596 O O . GLY A 1 78 ? 6.967 -7.906 2.920 1.00 94.25 78 GLY A O 1
ATOM 597 N N . TYR A 1 79 ? 5.830 -9.338 1.715 1.00 97.00 79 TYR A N 1
ATOM 598 C CA . TYR A 1 79 ? 4.593 -8.529 1.819 1.00 97.00 79 TYR A CA 1
ATOM 599 C C . TYR A 1 79 ? 3.520 -9.122 2.729 1.00 97.00 79 TYR A C 1
ATOM 601 O O . TYR A 1 79 ? 2.505 -8.474 2.968 1.00 97.00 79 TYR A O 1
ATOM 609 N N . SER A 1 80 ? 3.742 -10.327 3.241 1.00 97.56 80 SER A N 1
ATOM 610 C CA . SER A 1 80 ? 2.746 -11.070 4.003 1.00 97.56 80 SER A CA 1
ATOM 611 C C . SER A 1 80 ? 2.474 -10.413 5.353 1.00 97.56 80 SER A C 1
ATOM 613 O O . SER A 1 80 ? 3.391 -10.158 6.131 1.00 97.56 80 SER A O 1
ATOM 615 N N . ILE A 1 81 ? 1.202 -10.130 5.618 1.00 97.94 81 ILE A N 1
ATOM 616 C CA . ILE A 1 81 ? 0.744 -9.609 6.904 1.00 97.94 81 ILE A CA 1
ATOM 617 C C . ILE A 1 81 ? 0.496 -10.795 7.836 1.00 97.94 81 ILE A C 1
ATOM 619 O O . ILE A 1 81 ? -0.307 -11.675 7.534 1.00 97.94 81 ILE A O 1
A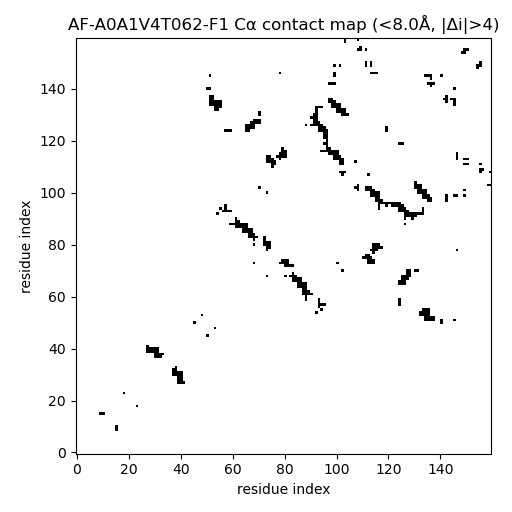TOM 623 N N . GLU A 1 82 ? 1.170 -10.798 8.980 1.00 93.06 82 GLU A N 1
ATOM 624 C CA . GLU A 1 82 ? 1.061 -11.854 9.993 1.00 93.06 82 GLU A CA 1
ATOM 625 C C . GLU A 1 82 ? 0.217 -11.387 11.192 1.00 93.06 82 GLU A C 1
ATOM 627 O O . GLU A 1 82 ? -0.096 -10.206 11.321 1.00 93.06 82 GLU A O 1
ATOM 632 N N . ASP A 1 83 ? -0.174 -12.295 12.091 1.00 94.38 83 ASP A N 1
ATOM 633 C CA . ASP A 1 83 ? -0.867 -11.958 13.350 1.00 94.38 83 ASP A CA 1
ATOM 634 C C . ASP A 1 83 ? -2.152 -11.108 13.203 1.00 94.38 83 ASP A C 1
ATOM 636 O O . ASP A 1 83 ? -2.464 -10.252 14.043 1.00 94.38 83 ASP A O 1
ATOM 640 N N . VAL A 1 84 ? -2.937 -11.342 12.146 1.00 97.75 84 VAL A N 1
ATOM 641 C CA . VAL A 1 84 ? -4.229 -10.667 11.957 1.00 97.75 84 VAL A CA 1
ATOM 642 C C . VAL A 1 84 ? -5.213 -11.112 13.042 1.00 97.75 84 VAL A C 1
ATOM 644 O O . VAL A 1 84 ? -5.505 -12.296 13.200 1.00 97.75 84 VAL A O 1
ATOM 647 N N . SER A 1 85 ? -5.765 -10.146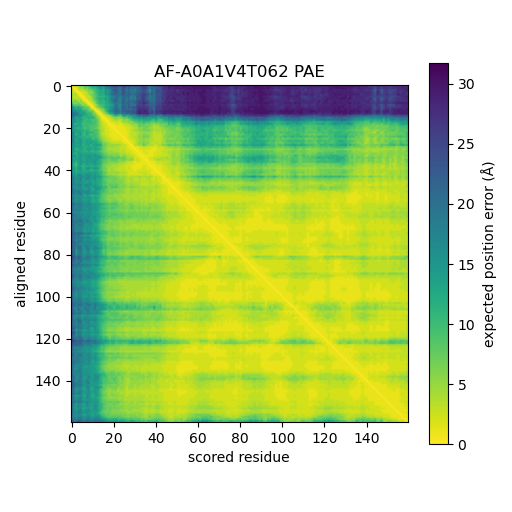 13.775 1.00 97.69 85 SER A N 1
ATOM 648 C CA . SER A 1 85 ? -6.751 -10.391 14.841 1.00 97.69 85 SER A CA 1
ATOM 649 C C . SER A 1 85 ? -8.145 -9.920 14.429 1.00 97.69 85 SER A C 1
ATOM 651 O O . SER A 1 85 ? -8.313 -9.342 13.361 1.00 97.69 85 SER A O 1
ATOM 653 N N . GLU A 1 86 ? -9.156 -10.136 15.266 1.00 98.12 86 GLU A N 1
ATOM 654 C CA . GLU A 1 86 ? -10.481 -9.532 15.099 1.00 98.12 86 GLU A CA 1
ATOM 655 C C . GLU A 1 86 ? -10.774 -8.587 16.255 1.00 98.12 86 GLU A C 1
ATOM 657 O O . GLU A 1 86 ? -10.528 -8.908 17.419 1.00 98.12 86 GLU A O 1
ATOM 662 N N . LYS A 1 87 ? -11.284 -7.397 15.936 1.00 98.38 87 LYS A N 1
ATOM 663 C CA . LYS A 1 87 ? -11.649 -6.381 16.927 1.00 98.38 87 LYS A CA 1
ATOM 664 C C . LYS A 1 87 ? -12.891 -5.628 16.471 1.00 98.38 87 LYS A C 1
ATOM 666 O O . LYS A 1 87 ? -13.130 -5.471 15.276 1.00 98.38 87 LYS A O 1
ATOM 671 N N . ALA A 1 88 ? -13.667 -5.122 17.426 1.00 98.31 88 ALA A N 1
ATOM 672 C CA . ALA A 1 88 ? -14.727 -4.168 17.128 1.00 98.31 88 ALA A CA 1
ATOM 673 C C . ALA A 1 88 ? -14.106 -2.853 16.633 1.00 98.31 88 ALA A C 1
ATOM 675 O O . ALA A 1 88 ? -13.248 -2.274 17.304 1.00 98.31 88 ALA A O 1
ATOM 676 N N . TYR A 1 89 ? -14.538 -2.377 15.467 1.00 98.44 89 TYR A N 1
ATOM 677 C CA . TYR A 1 89 ? -14.023 -1.153 14.873 1.00 98.44 89 TYR A CA 1
ATOM 678 C C . TYR A 1 89 ? -14.318 0.056 15.762 1.00 98.44 89 TYR A C 1
ATOM 680 O O . TYR A 1 89 ? -15.472 0.424 15.993 1.00 98.44 89 TYR A O 1
ATOM 688 N N . SER A 1 90 ? -13.259 0.700 16.241 1.00 96.88 90 SER A N 1
ATOM 689 C CA . SER A 1 90 ? -13.324 1.904 17.077 1.00 96.88 90 SER A CA 1
ATOM 690 C C . SER A 1 90 ? -12.655 3.123 16.428 1.00 96.88 90 SER A C 1
ATOM 692 O O . SER A 1 90 ? -12.837 4.247 16.898 1.00 96.88 90 SER A O 1
ATOM 694 N N . GLY A 1 91 ? -11.949 2.922 15.315 1.00 95.81 91 GLY A N 1
ATOM 695 C CA . GLY A 1 91 ? -11.158 3.919 14.597 1.00 95.81 91 GLY A CA 1
ATOM 696 C C . GLY A 1 91 ? -9.949 3.260 13.930 1.00 95.81 91 GLY A C 1
ATOM 697 O O . GLY A 1 91 ? -9.667 2.092 14.194 1.00 95.81 91 GLY A O 1
ATOM 698 N N . GLY A 1 92 ? -9.255 3.993 13.057 1.00 97.00 92 GLY A N 1
ATOM 699 C CA . GLY A 1 92 ? -8.104 3.473 12.314 1.00 97.00 92 GLY A CA 1
ATOM 700 C C . GLY A 1 92 ? -8.231 3.616 10.801 1.00 97.00 92 GLY A C 1
ATOM 701 O O . GLY A 1 92 ? -9.278 4.022 10.287 1.00 97.00 92 GLY A O 1
ATOM 702 N N . ALA A 1 93 ? -7.152 3.282 10.094 1.00 98.19 93 ALA A N 1
ATOM 703 C CA . ALA A 1 93 ? -7.183 3.151 8.644 1.00 98.19 93 ALA A CA 1
ATOM 704 C C . ALA A 1 93 ? -8.055 1.951 8.258 1.00 98.19 93 ALA A C 1
ATOM 706 O O . ALA A 1 93 ? -8.002 0.917 8.921 1.00 98.19 93 ALA A O 1
ATOM 707 N N . LYS A 1 94 ? -8.858 2.094 7.204 1.00 98.62 94 LYS A N 1
ATOM 708 C CA . LYS A 1 94 ? -9.721 1.034 6.668 1.00 98.62 94 LYS A CA 1
ATOM 709 C C . LYS A 1 94 ? -9.191 0.615 5.310 1.00 98.62 94 LYS A C 1
ATOM 711 O O . LYS A 1 94 ? -8.757 1.478 4.550 1.00 98.62 94 LYS A O 1
ATOM 716 N N . PHE A 1 95 ? -9.259 -0.672 5.029 1.00 98.62 95 PHE A N 1
ATOM 717 C CA . PHE A 1 95 ? -8.711 -1.260 3.818 1.00 98.62 95 PHE A CA 1
ATOM 718 C C . PHE A 1 95 ? -9.543 -2.467 3.390 1.00 98.62 95 PHE A C 1
ATOM 720 O O . PHE A 1 95 ? -10.278 -3.053 4.186 1.00 98.62 95 PHE A O 1
ATOM 727 N N . GLU A 1 96 ? -9.421 -2.823 2.124 1.00 98.50 96 GLU A N 1
ATOM 728 C CA . GLU A 1 96 ? -10.055 -3.977 1.494 1.00 98.50 96 GLU A CA 1
ATOM 729 C C . GLU A 1 96 ? -8.970 -4.899 0.930 1.00 98.50 96 GLU A C 1
ATOM 731 O O . GLU A 1 96 ? -7.771 -4.611 1.005 1.00 98.50 96 GLU A O 1
ATOM 736 N N . LYS A 1 97 ? -9.390 -6.034 0.376 1.00 98.19 97 LYS A N 1
ATOM 737 C CA . LYS A 1 97 ? -8.491 -6.937 -0.335 1.00 98.19 97 LYS A CA 1
ATOM 738 C C . LYS A 1 97 ? -7.733 -6.199 -1.443 1.00 98.19 97 LYS A C 1
ATOM 740 O O . LYS A 1 97 ? -8.285 -5.342 -2.130 1.00 98.19 97 LYS A O 1
ATOM 745 N N . ASN A 1 98 ? -6.474 -6.578 -1.630 1.00 97.75 98 ASN A N 1
ATOM 746 C CA . ASN A 1 98 ? -5.511 -6.001 -2.566 1.00 97.75 98 ASN A CA 1
ATOM 747 C C . ASN A 1 98 ? -5.012 -4.583 -2.237 1.00 97.75 98 ASN A C 1
ATOM 749 O O . ASN A 1 98 ? -4.237 -4.019 -3.011 1.00 97.75 98 ASN A O 1
ATOM 753 N N . ASP A 1 99 ? -5.393 -4.010 -1.094 1.00 98.56 99 ASP A N 1
ATOM 754 C CA . ASP A 1 99 ? -4.760 -2.784 -0.611 1.00 98.56 99 ASP A CA 1
ATOM 755 C C . ASP A 1 99 ? -3.341 -3.046 -0.095 1.00 98.56 99 ASP A C 1
ATOM 757 O O . ASP A 1 99 ? -3.011 -4.127 0.4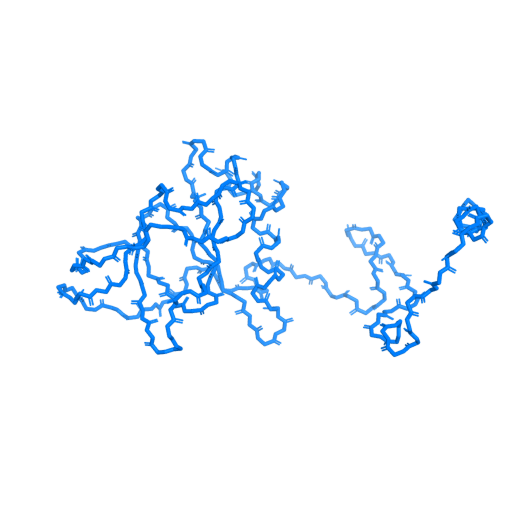03 1.00 98.56 99 ASP A O 1
ATOM 761 N N . ILE A 1 100 ? -2.495 -2.019 -0.183 1.00 98.44 100 ILE A N 1
ATOM 762 C CA . ILE A 1 100 ? -1.154 -2.009 0.397 1.00 98.44 100 ILE A CA 1
ATOM 763 C C . ILE A 1 100 ? -1.171 -1.116 1.631 1.00 98.44 100 ILE A C 1
ATOM 765 O O . ILE A 1 100 ? -1.545 0.056 1.562 1.00 98.44 100 ILE A O 1
ATOM 769 N N . LEU A 1 101 ? -0.740 -1.658 2.763 1.00 98.44 101 LEU A N 1
ATOM 770 C CA . LEU A 1 101 ? -0.605 -0.925 4.014 1.00 98.44 101 LEU A CA 1
ATOM 771 C C . LEU A 1 101 ? 0.838 -0.464 4.161 1.00 98.44 101 LEU A C 1
ATOM 773 O O . LEU A 1 101 ? 1.732 -1.294 4.304 1.00 98.44 101 LEU A O 1
ATOM 777 N N . LEU A 1 102 ? 1.059 0.845 4.158 1.00 97.62 102 LEU A N 1
ATOM 778 C CA . LEU A 1 102 ? 2.361 1.465 4.384 1.00 97.62 102 LEU A CA 1
ATOM 779 C C . LEU A 1 102 ? 2.364 2.168 5.743 1.00 97.62 102 LEU A C 1
ATOM 781 O O . LEU A 1 102 ? 1.497 2.994 6.026 1.00 97.62 102 LEU A O 1
ATOM 785 N N . ALA A 1 103 ? 3.340 1.870 6.598 1.00 97.00 103 ALA A N 1
ATOM 786 C CA . ALA A 1 103 ? 3.499 2.593 7.855 1.00 97.00 103 ALA A CA 1
ATOM 787 C C . ALA A 1 103 ? 4.030 4.013 7.612 1.00 97.00 103 ALA A C 1
ATOM 789 O O . ALA A 1 103 ? 5.064 4.178 6.973 1.00 97.00 103 ALA A O 1
ATOM 790 N N . ARG A 1 104 ? 3.375 5.032 8.180 1.00 94.31 104 ARG A N 1
ATOM 791 C CA . ARG A 1 104 ? 3.800 6.439 8.044 1.00 94.31 104 ARG A CA 1
ATOM 792 C C . ARG A 1 104 ? 4.761 6.919 9.137 1.00 94.31 104 ARG A C 1
ATOM 794 O O . ARG A 1 104 ? 5.428 7.929 8.968 1.00 94.31 104 ARG A O 1
ATOM 801 N N . ILE A 1 105 ? 4.800 6.235 10.282 1.00 92.06 105 ILE A N 1
ATOM 802 C CA . ILE A 1 105 ? 5.588 6.656 11.450 1.00 92.06 105 ILE A CA 1
ATOM 803 C C . ILE A 1 105 ? 7.038 6.160 11.370 1.00 92.06 105 ILE A C 1
ATOM 805 O O . ILE A 1 105 ? 7.298 5.013 11.001 1.00 92.06 105 ILE A O 1
ATOM 809 N N . THR A 1 106 ? 7.995 6.990 11.779 1.00 90.44 106 THR A N 1
ATOM 810 C CA . THR A 1 106 ? 9.421 6.630 11.892 1.00 90.44 106 THR A CA 1
ATOM 811 C C . THR A 1 106 ? 9.678 5.872 13.205 1.00 90.44 106 THR A C 1
ATOM 813 O O . THR A 1 106 ? 9.137 6.265 14.238 1.00 90.44 106 THR A O 1
ATOM 816 N N . PRO A 1 107 ? 10.469 4.779 13.221 1.00 91.00 107 PRO A N 1
ATOM 817 C CA . PRO A 1 107 ? 11.331 4.256 12.152 1.00 91.00 107 PRO A CA 1
ATOM 818 C C . PRO A 1 107 ? 10.645 3.293 11.168 1.00 91.00 107 PRO A C 1
ATOM 820 O O . PRO A 1 107 ? 11.298 2.785 10.262 1.00 91.00 107 PRO A O 1
ATOM 823 N N . CYS A 1 108 ? 9.347 3.009 11.313 1.00 92.81 108 CYS A N 1
ATOM 824 C CA . CYS A 1 108 ? 8.664 2.007 10.485 1.00 92.81 108 CYS A CA 1
ATOM 825 C C . CYS A 1 108 ? 8.676 2.364 8.989 1.00 92.81 108 CYS A C 1
ATOM 827 O O . CYS A 1 108 ? 8.932 1.481 8.171 1.00 92.81 108 CYS A O 1
ATOM 829 N N . LEU A 1 109 ? 8.473 3.638 8.641 1.00 91.56 109 LEU A N 1
ATOM 830 C CA . LEU A 1 109 ? 8.564 4.110 7.257 1.00 91.56 109 LEU A CA 1
ATOM 831 C C . LEU A 1 109 ? 9.964 3.864 6.664 1.00 91.56 109 LEU A C 1
ATOM 833 O O . LEU A 1 109 ? 10.097 3.268 5.599 1.00 91.56 109 LEU A O 1
ATOM 837 N N . GLN A 1 110 ? 11.025 4.222 7.391 1.00 90.50 110 GLN A N 1
ATOM 838 C CA . GLN A 1 110 ? 12.414 4.005 6.953 1.00 90.50 110 GLN A CA 1
ATOM 839 C C . GLN A 1 110 ? 12.718 2.518 6.745 1.00 90.50 110 GLN A C 1
ATOM 841 O O . GLN A 1 110 ? 13.272 2.124 5.718 1.00 90.50 110 GLN A O 1
ATOM 846 N N . ASN A 1 111 ? 12.241 1.687 7.671 1.00 92.44 111 ASN A N 1
ATOM 847 C CA . ASN A 1 111 ? 12.388 0.235 7.631 1.00 92.44 111 ASN A CA 1
ATOM 848 C C . ASN A 1 111 ? 11.508 -0.448 6.566 1.00 92.44 111 ASN A C 1
ATOM 850 O O . ASN A 1 111 ? 11.476 -1.675 6.506 1.00 92.44 111 ASN A O 1
ATOM 854 N N . GLY A 1 112 ? 10.763 0.312 5.755 1.00 92.38 112 GLY A N 1
ATOM 855 C CA . GLY A 1 112 ? 9.964 -0.227 4.655 1.00 92.38 112 GLY A CA 1
ATOM 856 C C . GLY A 1 112 ? 8.800 -1.097 5.112 1.00 92.38 112 GLY A C 1
ATOM 857 O O . GLY A 1 112 ? 8.405 -2.020 4.390 1.00 92.38 112 GLY A O 1
ATOM 858 N N . LYS A 1 113 ? 8.261 -0.822 6.307 1.00 96.31 113 LYS A N 1
ATOM 859 C CA . LYS A 1 113 ? 7.184 -1.611 6.901 1.00 96.31 113 LYS A CA 1
ATOM 860 C C . LYS A 1 113 ? 5.922 -1.491 6.046 1.00 96.31 113 LYS A C 1
ATOM 862 O O . LYS A 1 113 ? 5.245 -0.463 6.062 1.00 96.31 113 LYS A O 1
ATOM 867 N N . THR A 1 114 ? 5.664 -2.542 5.275 1.00 97.81 114 THR A N 1
ATOM 868 C CA . THR A 1 114 ? 4.682 -2.562 4.187 1.00 97.81 114 THR A CA 1
ATOM 869 C C . THR A 1 114 ? 4.031 -3.934 4.131 1.00 97.81 114 THR A C 1
ATOM 871 O O . THR A 1 114 ? 4.746 -4.932 4.145 1.00 97.81 114 THR A O 1
ATOM 874 N N . GLY A 1 115 ? 2.707 -4.000 4.044 1.00 98.12 115 GLY A N 1
ATOM 875 C CA . GLY A 1 115 ? 1.974 -5.261 3.919 1.00 98.12 115 GLY A CA 1
ATOM 876 C C . GLY A 1 115 ? 0.975 -5.246 2.771 1.00 98.12 115 GLY A C 1
ATOM 877 O O . GLY A 1 115 ? 0.397 -4.206 2.471 1.00 98.12 115 GLY A O 1
ATOM 878 N N . PHE A 1 116 ? 0.773 -6.402 2.149 1.00 98.44 116 PHE A N 1
ATOM 879 C CA . PHE A 1 116 ? -0.237 -6.640 1.124 1.00 98.44 116 PHE A CA 1
ATOM 880 C C . PHE A 1 116 ? -1.445 -7.337 1.750 1.00 98.44 116 PHE A C 1
ATOM 882 O O . PHE A 1 116 ? -1.291 -8.339 2.446 1.00 98.44 116 PHE A O 1
ATOM 889 N N . VAL A 1 117 ? -2.643 -6.793 1.540 1.00 98.44 117 VAL A N 1
ATOM 890 C CA . VAL A 1 117 ? -3.879 -7.345 2.103 1.00 98.44 117 VAL A CA 1
ATOM 891 C C . VAL A 1 117 ? -4.407 -8.465 1.204 1.00 98.44 117 VAL A C 1
ATOM 893 O O . VAL A 1 117 ? -5.255 -8.242 0.342 1.00 98.44 117 VAL A O 1
ATOM 896 N N . ASP A 1 118 ? -3.913 -9.680 1.419 1.00 97.06 118 ASP A N 1
ATOM 897 C CA . ASP A 1 118 ? -4.310 -10.899 0.696 1.00 97.06 118 ASP A CA 1
ATOM 898 C C . ASP A 1 118 ? -5.190 -11.858 1.521 1.00 97.06 118 ASP A C 1
ATOM 900 O O . ASP A 1 118 ? -5.765 -12.799 0.978 1.00 97.06 118 ASP A O 1
ATOM 904 N N . PHE A 1 119 ? -5.340 -11.599 2.823 1.00 97.50 119 PHE A N 1
ATOM 905 C CA . PHE A 1 119 ? -6.086 -12.441 3.766 1.00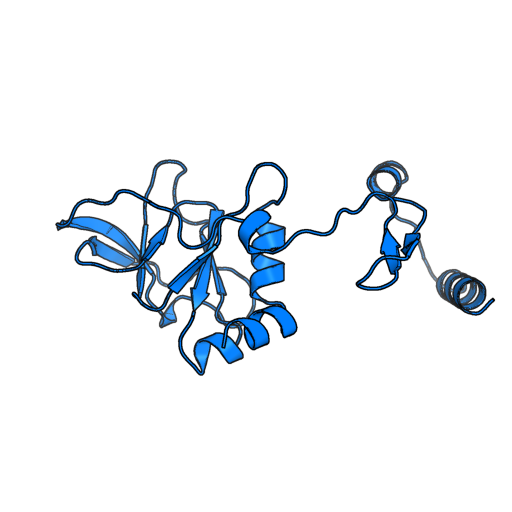 97.50 119 PHE A CA 1
ATOM 906 C C . PHE A 1 119 ? -7.587 -12.110 3.872 1.00 97.50 119 PHE A C 1
ATOM 908 O O . PHE A 1 119 ? -8.303 -12.773 4.626 1.00 97.50 119 PHE A O 1
ATOM 915 N N . LEU A 1 120 ? -8.059 -11.050 3.204 1.00 97.81 120 LEU A N 1
ATOM 916 C CA . LEU A 1 120 ? -9.473 -10.659 3.188 1.00 97.81 120 LEU A CA 1
ATOM 917 C C . LEU A 1 120 ? -10.216 -11.312 2.018 1.00 97.81 120 LEU A C 1
ATOM 919 O O . LEU A 1 120 ? -9.679 -11.434 0.916 1.00 97.81 120 LEU A O 1
ATOM 923 N N . ASP A 1 121 ? -11.482 -11.650 2.249 1.00 96.44 121 ASP A N 1
ATOM 924 C CA . ASP A 1 121 ? -12.430 -11.973 1.182 1.00 96.44 121 ASP A CA 1
ATOM 925 C C . ASP A 1 121 ? -12.797 -10.711 0.378 1.00 96.44 121 ASP A C 1
ATOM 927 O O . ASP A 1 121 ? -12.640 -9.591 0.866 1.00 96.44 121 ASP A O 1
ATOM 931 N N . ASP A 1 122 ? -13.303 -10.876 -0.848 1.00 91.00 122 ASP A N 1
ATOM 932 C CA . ASP A 1 122 ? -13.490 -9.768 -1.806 1.00 91.00 122 ASP A CA 1
ATOM 933 C C . ASP A 1 122 ? -14.428 -8.651 -1.304 1.00 91.00 122 ASP A C 1
ATOM 935 O O . ASP A 1 122 ? -14.239 -7.486 -1.644 1.00 91.00 122 ASP A O 1
ATOM 939 N N . GLU A 1 123 ? -15.415 -8.982 -0.468 1.00 92.38 123 GLU A N 1
ATOM 940 C CA . GLU A 1 123 ? -16.375 -8.020 0.102 1.00 92.38 123 GLU A CA 1
ATOM 941 C C . GLU A 1 123 ? -16.030 -7.608 1.546 1.00 92.38 123 GLU A C 1
ATOM 943 O O . GLU A 1 123 ? -16.725 -6.788 2.156 1.00 92.38 123 GLU A O 1
ATOM 948 N N . ALA A 1 124 ? -14.973 -8.184 2.126 1.00 97.25 124 ALA A N 1
ATOM 949 C CA . ALA A 1 124 ? -14.601 -7.938 3.508 1.00 97.25 124 ALA A CA 1
ATOM 950 C C . ALA A 1 124 ? -13.794 -6.642 3.650 1.00 97.25 124 ALA A C 1
ATOM 952 O O . ALA A 1 124 ? -12.891 -6.335 2.873 1.00 97.25 124 ALA A O 1
ATOM 953 N N . VAL A 1 125 ? -14.083 -5.905 4.722 1.00 98.44 125 VAL A N 1
ATOM 954 C CA . VAL A 1 125 ? -13.339 -4.705 5.110 1.00 98.44 125 VAL A CA 1
ATOM 955 C C . VAL A 1 125 ? -12.542 -5.002 6.369 1.00 98.44 125 VAL A C 1
ATOM 957 O O . VAL A 1 125 ? -13.093 -5.460 7.371 1.00 98.44 125 VAL A O 1
ATOM 960 N N . GLY A 1 126 ? -11.252 -4.694 6.332 1.00 98.50 126 GLY A N 1
ATOM 961 C CA . GLY A 1 126 ? -10.384 -4.679 7.498 1.00 98.50 126 GLY A CA 1
ATOM 962 C C . GLY A 1 126 ? -10.113 -3.261 7.987 1.00 98.50 126 GLY A C 1
ATOM 963 O O . GLY A 1 126 ? -10.405 -2.258 7.328 1.00 98.50 126 GLY A O 1
ATOM 964 N N . PHE A 1 127 ? -9.532 -3.175 9.176 1.00 98.81 127 PHE A N 1
ATOM 965 C CA . PHE A 1 127 ? -8.997 -1.926 9.695 1.00 98.81 127 PHE A CA 1
ATOM 966 C C . PHE A 1 127 ? -7.683 -2.148 10.434 1.00 98.81 127 PHE A C 1
ATOM 968 O O . PHE A 1 127 ? -7.291 -3.272 10.733 1.00 98.81 127 PHE A O 1
ATOM 975 N N . GLY A 1 128 ? -6.963 -1.072 10.718 1.00 98.06 128 GLY A N 1
ATOM 976 C CA . GLY A 1 128 ? -5.671 -1.164 11.380 1.00 98.06 128 GLY A CA 1
ATOM 977 C C . GLY A 1 128 ? -5.266 0.120 12.072 1.00 98.06 128 GLY A C 1
ATOM 978 O O . GLY A 1 128 ? -6.099 0.979 12.363 1.00 98.06 128 GLY A O 1
ATOM 979 N N . SER A 1 129 ? -3.972 0.247 12.348 1.00 97.56 129 SER A N 1
ATOM 980 C CA . SER A 1 129 ? -3.398 1.449 12.953 1.00 97.56 129 SER A CA 1
ATOM 981 C C . SER A 1 129 ? -3.828 2.736 12.227 1.00 97.56 129 SER A C 1
ATOM 983 O O . SER A 1 129 ? -3.966 2.765 11.005 1.00 97.56 129 SER A O 1
ATOM 985 N N . THR A 1 130 ? -3.996 3.835 12.970 1.00 96.25 130 THR A N 1
ATOM 986 C CA . THR A 1 130 ? -4.162 5.184 12.389 1.00 96.25 130 THR A CA 1
ATOM 987 C C . THR A 1 130 ? -2.906 5.666 11.664 1.00 96.25 130 THR A C 1
ATOM 989 O O . THR A 1 130 ? -2.963 6.623 10.901 1.00 96.25 130 THR A O 1
ATOM 992 N N . GLU A 1 131 ? -1.776 5.001 11.904 1.00 96.69 131 GLU A N 1
ATOM 993 C CA . GLU A 1 131 ? -0.476 5.291 11.304 1.00 96.69 131 GLU A CA 1
ATOM 994 C C . GLU A 1 131 ? -0.247 4.542 9.981 1.00 96.69 131 GLU A C 1
ATOM 996 O O . GLU A 1 131 ? 0.881 4.492 9.489 1.00 96.69 131 GLU A O 1
ATOM 1001 N N . PHE A 1 132 ? -1.287 3.936 9.405 1.00 97.88 132 PHE A N 1
ATOM 1002 C CA . PHE A 1 132 ? -1.222 3.363 8.064 1.00 97.88 132 PHE A CA 1
ATOM 1003 C C . PHE A 1 132 ? -1.677 4.368 7.008 1.00 97.88 132 PHE A C 1
ATOM 1005 O O . PHE A 1 132 ? -2.712 5.019 7.149 1.00 97.88 132 PHE A O 1
ATOM 1012 N N . ILE A 1 133 ? -0.911 4.434 5.925 1.00 96.94 133 ILE A N 1
ATOM 1013 C CA . ILE A 1 133 ? -1.347 4.929 4.626 1.00 96.94 133 ILE A CA 1
ATOM 1014 C C . ILE A 1 133 ? -1.810 3.709 3.835 1.00 96.94 133 ILE A C 1
ATOM 1016 O O . ILE A 1 133 ? -1.093 2.712 3.751 1.00 96.94 133 ILE A O 1
ATOM 1020 N N . VAL A 1 134 ? -3.009 3.785 3.269 1.00 98.19 134 VAL A N 1
ATOM 1021 C CA . VAL A 1 134 ? -3.576 2.710 2.450 1.00 98.19 134 VAL A CA 1
ATOM 1022 C C . VAL A 1 134 ? -3.408 3.093 0.987 1.00 98.19 134 VAL A C 1
ATOM 1024 O O . VAL A 1 134 ? -3.906 4.134 0.565 1.00 98.19 134 VAL A O 1
ATOM 1027 N N . LEU A 1 135 ? -2.688 2.286 0.218 1.00 97.94 135 LEU A N 1
ATOM 1028 C CA . LEU A 1 135 ? -2.445 2.512 -1.204 1.00 97.94 135 LEU A CA 1
ATOM 1029 C C . LEU A 1 135 ? -3.201 1.464 -2.012 1.00 97.94 135 LEU A C 1
ATOM 1031 O O . LEU A 1 135 ? -3.080 0.270 -1.746 1.00 97.94 135 LEU A O 1
ATOM 1035 N N . ARG A 1 136 ? -3.955 1.911 -3.014 1.00 98.06 136 ARG A N 1
ATOM 1036 C CA . ARG A 1 136 ? -4.782 1.044 -3.850 1.00 98.06 136 ARG A CA 1
ATOM 1037 C C . ARG A 1 136 ? -4.459 1.235 -5.323 1.00 98.06 136 ARG A C 1
ATOM 1039 O O . ARG A 1 136 ? -4.483 2.361 -5.828 1.00 98.06 136 ARG A O 1
ATOM 1046 N N . GLY A 1 137 ? -4.191 0.118 -5.994 1.00 96.19 137 GLY A N 1
ATOM 1047 C CA . GLY A 1 137 ? -4.056 0.051 -7.447 1.00 96.19 137 GLY A CA 1
ATOM 1048 C C . GLY A 1 137 ? -5.364 0.344 -8.187 1.00 96.19 137 GLY A C 1
ATOM 1049 O O . GLY A 1 137 ? -6.379 0.720 -7.605 1.00 96.19 137 GLY A O 1
ATOM 1050 N N . ASN A 1 138 ? -5.349 0.186 -9.500 1.00 93.81 138 ASN A N 1
ATOM 1051 C CA . ASN A 1 138 ? -6.536 0.288 -10.347 1.00 93.81 138 ASN 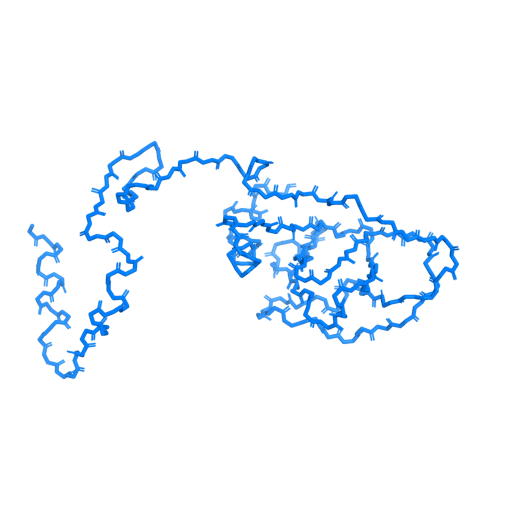A CA 1
ATOM 1052 C C . ASN A 1 138 ? -6.381 -0.629 -11.564 1.00 93.81 138 ASN A C 1
ATOM 1054 O O . ASN A 1 138 ? -5.422 -1.386 -11.659 1.00 93.81 138 ASN A O 1
ATOM 1058 N N . GLU A 1 139 ? -7.301 -0.536 -12.521 1.00 91.06 139 GLU A N 1
ATOM 1059 C CA . GLU A 1 139 ? -7.285 -1.354 -13.741 1.00 91.06 139 GLU A CA 1
ATOM 1060 C C . GLU A 1 139 ? -5.985 -1.246 -14.558 1.00 91.06 139 GLU A C 1
ATOM 1062 O O . GLU A 1 139 ? -5.677 -2.139 -15.341 1.00 91.06 139 GLU A O 1
ATOM 1067 N N . ARG A 1 140 ? -5.220 -0.155 -14.403 1.00 89.88 140 ARG A N 1
ATOM 1068 C CA . ARG A 1 140 ? -3.946 0.059 -15.104 1.00 89.88 140 ARG A CA 1
ATOM 1069 C C . ARG A 1 140 ? -2.729 -0.328 -14.274 1.00 89.88 140 ARG A C 1
ATOM 1071 O O . ARG A 1 140 ? -1.724 -0.726 -14.853 1.00 89.88 140 ARG A O 1
ATOM 1078 N N . LEU A 1 141 ? -2.792 -0.154 -12.955 1.00 93.00 141 LEU A N 1
ATOM 1079 C CA . LEU A 1 141 ? -1.692 -0.451 -12.039 1.00 93.00 141 LEU A CA 1
ATOM 1080 C C . LEU A 1 141 ? -2.134 -1.486 -11.017 1.00 93.00 141 LEU A C 1
ATOM 1082 O O . LEU A 1 141 ? -2.866 -1.174 -10.077 1.00 93.00 141 LEU A O 1
ATOM 1086 N N . ASP A 1 142 ? -1.644 -2.706 -11.207 1.00 94.31 142 ASP A N 1
ATOM 1087 C CA . ASP A 1 142 ? -1.899 -3.825 -10.313 1.00 94.31 142 ASP A CA 1
ATOM 1088 C C . ASP A 1 142 ? -1.325 -3.577 -8.908 1.00 94.31 142 ASP A C 1
ATOM 1090 O O . ASP A 1 142 ? -0.308 -2.896 -8.734 1.00 94.31 142 ASP A O 1
ATOM 1094 N N . ALA A 1 143 ? -1.961 -4.164 -7.893 1.00 96.12 143 ALA A N 1
ATOM 1095 C CA . ALA A 1 143 ? -1.541 -4.035 -6.503 1.00 96.12 143 ALA A CA 1
ATOM 1096 C C . ALA A 1 143 ? -0.087 -4.480 -6.273 1.00 96.12 143 ALA A C 1
ATOM 1098 O O . ALA A 1 143 ? 0.606 -3.886 -5.450 1.00 96.12 143 ALA A O 1
ATOM 1099 N N . THR A 1 144 ? 0.417 -5.456 -7.034 1.00 95.06 144 THR A N 1
ATOM 1100 C CA . THR A 1 144 ? 1.817 -5.897 -6.950 1.00 95.06 144 THR A CA 1
ATOM 1101 C C . THR A 1 144 ? 2.801 -4.787 -7.323 1.00 95.06 144 THR A C 1
ATOM 1103 O O . THR A 1 144 ? 3.799 -4.595 -6.627 1.00 95.06 144 THR A O 1
ATOM 1106 N N . TYR A 1 145 ? 2.499 -3.990 -8.354 1.00 95.38 145 TYR A N 1
ATOM 1107 C CA . TYR A 1 145 ? 3.305 -2.819 -8.701 1.00 95.38 145 TYR A CA 1
ATOM 1108 C C . TYR A 1 145 ? 3.260 -1.777 -7.580 1.00 95.38 145 TYR A C 1
ATOM 1110 O O . TYR A 1 145 ? 4.298 -1.251 -7.179 1.00 95.38 145 TYR A O 1
ATOM 1118 N N . VAL A 1 146 ? 2.071 -1.515 -7.025 1.00 97.12 146 VAL A N 1
ATOM 1119 C CA . VAL A 1 146 ? 1.902 -0.579 -5.902 1.00 97.12 146 VAL A CA 1
ATOM 1120 C C . VAL A 1 146 ? 2.680 -1.043 -4.667 1.00 97.12 146 VAL A C 1
ATOM 1122 O O . VAL A 1 146 ? 3.292 -0.225 -3.982 1.00 97.12 146 VAL A O 1
ATOM 1125 N N . ALA A 1 147 ? 2.718 -2.350 -4.404 1.00 97.00 147 ALA A N 1
ATOM 1126 C CA . ALA A 1 147 ? 3.484 -2.934 -3.309 1.00 97.00 147 ALA A CA 1
ATOM 1127 C C . ALA A 1 147 ? 4.992 -2.713 -3.499 1.00 97.00 147 ALA A C 1
ATOM 1129 O O . ALA A 1 147 ? 5.672 -2.277 -2.567 1.00 97.00 147 ALA A O 1
ATOM 1130 N N . CYS A 1 148 ? 5.505 -2.943 -4.713 1.00 95.94 148 CYS A N 1
ATOM 1131 C CA . CYS A 1 148 ? 6.890 -2.634 -5.065 1.00 95.94 148 CYS A CA 1
ATOM 1132 C C . CYS A 1 148 ? 7.200 -1.140 -4.910 1.00 95.94 148 CYS A C 1
ATOM 1134 O O . CYS A 1 148 ? 8.217 -0.799 -4.310 1.00 95.94 148 CYS A O 1
ATOM 1136 N N . LEU A 1 149 ? 6.312 -0.257 -5.380 1.00 94.81 149 LEU A N 1
ATOM 1137 C CA . LEU A 1 149 ? 6.466 1.193 -5.251 1.00 94.81 149 LEU A CA 1
ATOM 1138 C C . LEU A 1 149 ? 6.526 1.634 -3.782 1.00 94.81 149 LEU A C 1
ATOM 1140 O O . LEU A 1 149 ? 7.399 2.408 -3.410 1.00 94.81 149 LEU A O 1
ATOM 1144 N N . ALA A 1 150 ? 5.658 1.100 -2.919 1.00 95.38 150 ALA A N 1
ATOM 1145 C CA . ALA A 1 150 ? 5.652 1.414 -1.487 1.00 95.38 150 ALA A CA 1
ATOM 1146 C C . ALA A 1 150 ? 6.971 1.040 -0.775 1.00 95.38 150 ALA A C 1
ATOM 1148 O O . ALA A 1 150 ? 7.325 1.625 0.250 1.00 95.38 150 ALA A O 1
ATOM 1149 N N . ARG A 1 151 ? 7.710 0.077 -1.336 1.00 93.62 151 ARG A N 1
ATOM 1150 C CA . ARG A 1 151 ? 9.026 -0.390 -0.882 1.00 93.62 151 ARG A CA 1
ATOM 1151 C C . ARG A 1 151 ? 10.203 0.211 -1.637 1.00 93.62 151 ARG A C 1
ATOM 1153 O O . ARG A 1 151 ? 11.345 -0.101 -1.294 1.00 93.62 151 ARG A O 1
ATOM 1160 N N . ASP A 1 152 ? 9.965 1.085 -2.602 1.00 94.00 152 ASP A N 1
ATOM 1161 C CA . ASP A 1 152 ? 11.038 1.853 -3.214 1.00 94.00 152 ASP A CA 1
ATOM 1162 C C . ASP A 1 152 ? 11.606 2.857 -2.201 1.00 94.00 152 ASP A C 1
ATOM 1164 O O . ASP A 1 152 ? 10.877 3.465 -1.413 1.00 94.00 152 ASP A O 1
ATOM 1168 N N . GLU A 1 153 ? 12.930 2.981 -2.152 1.00 91.88 153 GLU A N 1
ATOM 1169 C CA . GLU A 1 153 ? 13.598 3.861 -1.191 1.00 91.88 153 GLU A CA 1
ATOM 1170 C C . GLU A 1 153 ? 13.298 5.331 -1.482 1.00 91.88 153 GLU A C 1
ATOM 1172 O O . GLU A 1 153 ? 12.952 6.075 -0.564 1.00 91.88 153 GLU A O 1
ATOM 1177 N N . SER A 1 154 ? 13.344 5.732 -2.755 1.00 91.56 154 SER A N 1
ATOM 1178 C CA . SER A 1 154 ? 13.077 7.114 -3.162 1.00 91.56 154 SER A CA 1
ATOM 1179 C C . SER A 1 154 ? 11.639 7.508 -2.836 1.00 91.56 154 SER A C 1
ATOM 1181 O O . SER A 1 154 ? 11.394 8.602 -2.329 1.00 91.56 154 SER A O 1
ATOM 1183 N N . PHE A 1 155 ? 10.690 6.592 -3.047 1.00 92.38 155 PHE A N 1
ATOM 1184 C CA . PHE A 1 155 ? 9.296 6.789 -2.666 1.00 92.38 155 PHE A CA 1
ATOM 1185 C C . PHE A 1 155 ? 9.129 6.989 -1.154 1.00 92.38 155 PHE A C 1
ATOM 1187 O O . PHE A 1 155 ? 8.473 7.938 -0.724 1.00 92.38 155 PHE A O 1
ATOM 1194 N N . ARG A 1 156 ? 9.750 6.139 -0.324 1.00 91.75 156 ARG A N 1
ATOM 1195 C CA . ARG A 1 156 ? 9.645 6.268 1.142 1.00 91.75 156 ARG A CA 1
ATOM 1196 C C . ARG A 1 156 ? 10.315 7.527 1.672 1.00 91.75 156 ARG A C 1
ATOM 1198 O O . ARG A 1 156 ? 9.778 8.135 2.590 1.00 91.75 156 ARG A O 1
ATOM 1205 N N . LEU A 1 157 ? 11.445 7.928 1.092 1.00 87.81 157 LEU A N 1
ATOM 1206 C CA . LEU A 1 157 ? 12.117 9.181 1.437 1.00 87.81 157 LEU A CA 1
ATOM 1207 C C . LEU A 1 157 ? 11.260 10.402 1.093 1.00 87.81 157 LEU A C 1
ATOM 1209 O O . LEU A 1 157 ? 11.277 11.374 1.837 1.00 87.81 157 LEU A O 1
ATOM 1213 N N . HIS A 1 158 ? 10.488 10.348 0.006 1.00 87.50 158 HIS A N 1
ATOM 1214 C CA . HIS A 1 158 ? 9.539 11.407 -0.342 1.00 87.50 158 HIS A CA 1
ATOM 1215 C C . HIS A 1 158 ? 8.311 11.446 0.584 1.00 87.50 158 HIS A C 1
ATOM 1217 O O . HIS A 1 158 ? 7.694 12.494 0.744 1.00 87.50 158 HIS A O 1
ATOM 1223 N N . ALA A 1 159 ? 7.940 10.307 1.172 1.00 82.75 159 ALA A N 1
ATOM 1224 C CA . ALA A 1 159 ? 6.799 10.187 2.079 1.00 82.75 159 ALA A CA 1
ATOM 1225 C C . ALA A 1 159 ? 7.113 10.544 3.548 1.00 82.75 159 ALA A C 1
ATOM 1227 O O . ALA A 1 159 ? 6.190 10.534 4.368 1.00 82.75 159 ALA A O 1
ATOM 1228 N N . MET A 1 160 ? 8.385 10.802 3.884 1.00 79.38 160 MET A N 1
ATOM 1229 C CA . MET A 1 160 ? 8.830 11.283 5.203 1.00 79.38 160 MET A CA 1
ATOM 1230 C C . MET A 1 160 ? 8.525 12.768 5.401 1.00 79.38 160 MET A C 1
ATOM 1232 O O . MET A 1 160 ? 8.145 13.116 6.542 1.00 79.38 160 MET A O 1
#

Organism: NCBI:txid64969

Radius of gyration: 19.93 Å; Cα contacts (8 Å, |Δi|>4): 272; chains: 1; bounding box: 49×36×46 Å

Foldseek 3Di:
DVVVVVVVVVVPDDDDDDDPPVVVVVFAPDWDQDPVGTDRPPDDDDDLVVQWPKLDDDDDDAQDWAWEQELVQFDLDDAAGPDIDIDGDPDARKDFALKKWAFLDPPRLVSLRIHHRHPHDRPGMYGYHNRTIIIGGDPVGGSVNVRVLSSDNVSSVVSD

InterPro domains:
  IPR044946 Type I restriction modification DNA specificity domain superfamily [G3DSA:3.90.220.20] (39-156)

pLDDT: mean 90.26, std 12.88, range [43.06, 98.81]

Mean predicted aligned error: 7.07 Å

Solvent-accessible surface area (backbone atoms only — not comparable to full-atom values): 9373 Å² total; per-residue (Å²): 110,74,69,58,52,52,53,50,59,67,69,54,84,83,85,77,70,76,74,56,67,81,59,52,72,74,48,67,94,52,66,41,84,50,98,91,41,82,39,54,52,90,70,79,90,73,56,64,83,80,62,36,44,71,58,60,92,65,88,79,60,78,63,44,72,31,46,30,41,52,74,84,25,37,23,64,66,70,43,67,57,46,86,71,42,74,43,57,35,83,76,51,34,50,45,43,47,53,25,27,41,34,36,64,49,83,66,40,30,80,50,36,23,26,20,44,33,74,88,49,53,91,87,42,57,35,35,28,41,73,55,43,46,34,39,31,45,48,100,87,37,51,40,68,58,50,46,52,48,64,58,32,65,70,53,38,64,72,68,107

Sequence (160 aa):
EQRKALRLNATGEDGYKPLPESVRALFPDAFEESELGWVPEGWGLKAVSDAITVNPKVKLTKGTVAKFVDMKALPTSGYSIEDVSEKAYSGGAKFEKNDILLARITPCLQNGKTGFVDFLDDEAVGFGSTEFIVLRGNERLDATYVACLARDESFRLHAM